Protein AF-A0A3N1X6S7-F1 (afdb_monomer)

Structure (mmCIF, N/CA/C/O backbone):
data_AF-A0A3N1X6S7-F1
#
_entry.id   AF-A0A3N1X6S7-F1
#
loop_
_atom_site.group_PDB
_atom_site.id
_atom_site.type_symbol
_atom_site.label_atom_id
_atom_site.label_alt_id
_atom_site.label_comp_id
_atom_site.label_asym_id
_atom_site.label_entity_id
_atom_site.label_seq_id
_atom_site.pdbx_PDB_ins_code
_atom_site.Cartn_x
_atom_site.Cartn_y
_atom_site.Cartn_z
_atom_site.occupancy
_atom_site.B_iso_or_equiv
_atom_site.auth_seq_id
_atom_site.auth_comp_id
_atom_site.auth_asym_id
_atom_site.auth_atom_id
_atom_site.pdbx_PDB_model_num
ATOM 1 N N . MET A 1 1 ? 8.637 -11.404 29.086 1.00 47.97 1 MET A N 1
ATOM 2 C CA . MET A 1 1 ? 8.109 -10.175 28.444 1.00 47.97 1 MET A CA 1
ATOM 3 C C . MET A 1 1 ? 8.000 -10.324 26.914 1.00 47.97 1 MET A C 1
ATOM 5 O O . MET A 1 1 ? 8.378 -9.416 26.193 1.00 47.97 1 MET A O 1
ATOM 9 N N . ALA A 1 2 ? 7.464 -11.440 26.395 1.00 52.66 2 ALA A N 1
ATOM 10 C CA . ALA A 1 2 ? 7.364 -11.686 24.944 1.00 52.66 2 ALA A CA 1
ATOM 11 C C . ALA A 1 2 ? 5.927 -11.601 24.382 1.00 52.66 2 ALA A C 1
ATOM 13 O O . ALA A 1 2 ? 5.760 -11.561 23.174 1.00 52.66 2 ALA A O 1
ATOM 14 N N . GLY A 1 3 ? 4.897 -11.540 25.237 1.00 53.09 3 GLY A N 1
ATOM 15 C CA . GLY A 1 3 ? 3.491 -11.615 24.809 1.00 53.09 3 GLY A CA 1
ATOM 16 C C . GLY A 1 3 ? 2.931 -10.358 24.132 1.00 53.09 3 GLY A C 1
ATOM 17 O O . GLY A 1 3 ? 2.027 -10.475 23.323 1.00 53.09 3 GLY A O 1
ATOM 18 N N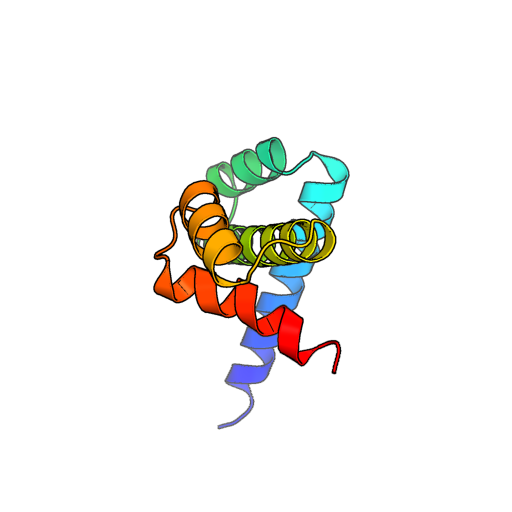 . MET A 1 4 ? 3.483 -9.166 24.392 1.00 57.12 4 MET A N 1
ATOM 19 C CA . MET A 1 4 ? 2.899 -7.914 23.873 1.00 57.12 4 MET A CA 1
ATOM 20 C C . MET A 1 4 ? 3.190 -7.631 22.388 1.00 57.12 4 MET A C 1
ATOM 22 O O . MET A 1 4 ? 2.441 -6.882 21.770 1.00 57.12 4 MET A O 1
ATOM 26 N N . ASN A 1 5 ? 4.257 -8.192 21.800 1.00 61.22 5 ASN A N 1
ATOM 27 C CA . ASN A 1 5 ? 4.580 -7.942 20.385 1.00 61.22 5 ASN A CA 1
ATOM 28 C C . ASN A 1 5 ? 3.739 -8.796 19.426 1.00 61.22 5 ASN A C 1
ATOM 30 O O . ASN A 1 5 ? 3.330 -8.292 18.387 1.00 61.22 5 ASN A O 1
ATOM 34 N N . TYR A 1 6 ? 3.419 -10.041 19.797 1.00 63.75 6 TYR A N 1
ATOM 35 C CA . TYR A 1 6 ? 2.595 -10.923 18.963 1.00 63.75 6 TYR A CA 1
ATOM 36 C C . TYR A 1 6 ? 1.192 -10.352 18.728 1.00 63.75 6 TYR A C 1
ATOM 38 O O . TYR A 1 6 ? 0.704 -10.377 17.601 1.00 63.75 6 TYR A O 1
ATOM 46 N N . ASP A 1 7 ? 0.584 -9.757 19.756 1.00 81.44 7 ASP A N 1
ATOM 47 C CA . ASP A 1 7 ? -0.731 -9.121 19.630 1.00 81.44 7 ASP A CA 1
ATOM 48 C C . ASP A 1 7 ? -0.692 -7.899 18.706 1.00 81.44 7 ASP A C 1
ATOM 50 O O . ASP A 1 7 ? -1.643 -7.641 17.967 1.00 81.44 7 ASP A O 1
ATOM 54 N N . ARG A 1 8 ? 0.418 -7.150 18.714 1.00 84.81 8 ARG A N 1
ATOM 55 C CA . ARG A 1 8 ? 0.597 -5.983 17.846 1.00 84.81 8 ARG A CA 1
ATOM 56 C C . ARG A 1 8 ? 0.737 -6.391 16.384 1.00 84.81 8 ARG A C 1
ATOM 58 O O . ARG A 1 8 ? 0.077 -5.797 15.538 1.00 84.81 8 ARG A O 1
ATOM 65 N N . ASP A 1 9 ? 1.559 -7.393 16.095 1.00 85.94 9 ASP A N 1
ATOM 66 C CA . ASP A 1 9 ? 1.781 -7.858 14.724 1.00 85.94 9 ASP A CA 1
ATOM 67 C C . ASP A 1 9 ? 0.518 -8.519 14.152 1.00 85.94 9 ASP A C 1
ATOM 69 O O . ASP A 1 9 ? 0.126 -8.223 13.024 1.00 85.94 9 ASP A O 1
ATOM 73 N N . ALA A 1 10 ? -0.192 -9.322 14.954 1.00 88.50 10 ALA A N 1
ATOM 74 C CA . ALA A 1 10 ? -1.472 -9.913 14.561 1.00 88.50 10 ALA A CA 1
ATOM 75 C C . ALA A 1 10 ? -2.548 -8.846 14.304 1.00 88.50 10 ALA A C 1
ATOM 77 O O . ALA A 1 10 ? -3.293 -8.920 13.325 1.00 88.50 10 ALA A O 1
ATOM 78 N N . ARG A 1 11 ? -2.605 -7.811 15.151 1.00 89.06 11 ARG A N 1
ATOM 79 C CA . ARG A 1 11 ? -3.503 -6.668 14.959 1.00 89.06 11 ARG A CA 1
ATOM 80 C C . ARG A 1 11 ? -3.178 -5.899 13.680 1.00 89.06 11 ARG A C 1
ATOM 82 O O . ARG A 1 11 ? -4.096 -5.547 12.943 1.00 89.06 11 ARG A O 1
ATOM 89 N N . LEU A 1 12 ? -1.899 -5.640 13.409 1.00 88.94 12 LEU A N 1
ATOM 90 C CA . LEU A 1 12 ? -1.471 -4.966 12.184 1.00 88.94 12 LEU A CA 1
ATOM 91 C C . LEU A 1 12 ? -1.829 -5.781 10.939 1.00 88.94 12 LEU A C 1
ATOM 93 O O . LEU A 1 12 ? -2.373 -5.210 9.998 1.00 88.94 12 LEU A O 1
ATOM 97 N N . ALA A 1 13 ? -1.610 -7.097 10.962 1.00 90.06 13 ALA A N 1
ATOM 98 C CA . ALA A 1 13 ? -1.995 -7.984 9.868 1.00 90.06 13 ALA A CA 1
ATOM 99 C C . ALA A 1 13 ? -3.511 -7.945 9.605 1.00 90.06 13 ALA A C 1
ATOM 101 O O . ALA A 1 13 ? -3.929 -7.800 8.460 1.00 90.06 13 ALA A O 1
ATOM 102 N N . ALA A 1 14 ? -4.336 -7.975 10.658 1.00 92.44 14 ALA A N 1
ATOM 103 C CA . ALA A 1 14 ? -5.791 -7.869 10.526 1.00 92.44 14 ALA A CA 1
ATOM 104 C C . ALA A 1 14 ? -6.237 -6.515 9.938 1.00 92.44 14 ALA A C 1
ATOM 106 O O . ALA A 1 14 ? -7.176 -6.454 9.144 1.00 92.44 14 ALA A O 1
ATOM 107 N N . ILE A 1 15 ? -5.561 -5.420 10.302 1.00 93.69 15 ILE A N 1
ATOM 108 C CA . ILE A 1 15 ? -5.814 -4.094 9.723 1.00 93.69 15 ILE A CA 1
ATOM 109 C C . ILE A 1 15 ? -5.446 -4.077 8.235 1.00 93.69 15 ILE A C 1
ATOM 111 O O . ILE A 1 15 ? -6.224 -3.584 7.421 1.00 93.69 15 ILE A O 1
ATOM 115 N N . GLU A 1 16 ? -4.280 -4.608 7.870 1.00 93.25 16 GLU A N 1
ATOM 116 C CA . GLU A 1 16 ? -3.820 -4.660 6.478 1.00 93.25 16 GLU A CA 1
ATOM 117 C C . GLU A 1 16 ? -4.744 -5.538 5.612 1.00 93.25 16 GLU A C 1
ATOM 119 O O . GLU A 1 16 ? -5.114 -5.136 4.507 1.00 93.25 16 GLU A O 1
ATOM 124 N N . GLU A 1 17 ? -5.217 -6.672 6.137 1.00 94.00 17 GLU A N 1
ATOM 125 C CA . GLU A 1 17 ? -6.216 -7.526 5.483 1.00 94.00 17 GLU A CA 1
ATOM 126 C C . GLU A 1 17 ? -7.557 -6.799 5.278 1.00 94.00 17 GLU A C 1
ATOM 128 O O . GLU A 1 17 ? -8.130 -6.829 4.184 1.00 94.00 17 GLU A O 1
ATOM 133 N N . ALA A 1 18 ? -8.043 -6.085 6.298 1.00 94.31 18 ALA A N 1
ATOM 134 C CA . ALA A 1 18 ? -9.267 -5.295 6.195 1.00 94.31 18 ALA A CA 1
ATOM 135 C C . ALA A 1 18 ? -9.146 -4.186 5.137 1.00 94.31 18 ALA A C 1
ATOM 137 O O . ALA A 1 18 ? -10.080 -3.969 4.363 1.00 94.31 18 ALA A O 1
ATOM 138 N N . ILE A 1 19 ? -7.989 -3.522 5.059 1.00 95.19 19 ILE A N 1
ATOM 139 C CA . ILE A 1 19 ? -7.702 -2.509 4.038 1.00 95.19 19 ILE A CA 1
ATOM 140 C C . ILE A 1 19 ? -7.716 -3.130 2.641 1.00 95.19 19 ILE A C 1
ATOM 142 O O . ILE A 1 19 ? -8.358 -2.586 1.745 1.00 95.19 19 ILE A O 1
ATOM 146 N N . HIS A 1 20 ? -7.075 -4.285 2.450 1.00 93.88 20 HIS A N 1
ATOM 147 C CA . HIS A 1 20 ? -7.120 -4.999 1.174 1.00 93.88 20 HIS A CA 1
ATOM 148 C C . HIS A 1 20 ? -8.552 -5.352 0.757 1.00 93.88 20 HIS A C 1
ATOM 150 O O . HIS A 1 20 ? -8.926 -5.140 -0.397 1.00 93.88 20 HIS A O 1
ATOM 156 N N . SER A 1 21 ? -9.374 -5.831 1.695 1.00 95.38 21 SER A N 1
ATOM 157 C CA . SER A 1 21 ? -10.794 -6.113 1.451 1.00 95.38 21 SER A CA 1
ATOM 158 C C . SER A 1 21 ? -11.575 -4.852 1.067 1.00 95.38 21 SER A C 1
ATOM 160 O O . SER A 1 21 ? -12.402 -4.887 0.155 1.00 95.38 21 SER A O 1
ATOM 162 N N . LEU A 1 22 ? -11.292 -3.720 1.719 1.00 94.38 22 LEU A N 1
ATOM 163 C CA . LEU A 1 22 ? -11.936 -2.440 1.431 1.00 94.38 22 LEU A CA 1
ATOM 164 C C . LEU A 1 22 ? -11.576 -1.928 0.028 1.00 94.38 22 LEU A C 1
ATOM 166 O O . LEU A 1 22 ? -12.473 -1.582 -0.740 1.00 94.38 22 LEU A O 1
ATOM 170 N N . ILE A 1 23 ? -10.289 -1.968 -0.333 1.00 94.94 23 ILE A N 1
ATOM 171 C CA . ILE A 1 23 ? -9.795 -1.605 -1.672 1.00 94.94 23 ILE A CA 1
ATOM 172 C C . ILE A 1 23 ? -10.424 -2.506 -2.739 1.00 94.94 23 ILE A C 1
ATOM 174 O O . ILE A 1 23 ? -10.843 -2.016 -3.783 1.00 94.94 23 ILE A O 1
ATOM 178 N N . ALA A 1 24 ? -10.533 -3.812 -2.485 1.00 93.62 24 ALA A N 1
ATOM 179 C CA . ALA A 1 24 ? -11.130 -4.746 -3.437 1.00 93.62 24 ALA A CA 1
ATOM 180 C C . ALA A 1 24 ? -12.627 -4.482 -3.685 1.00 93.62 24 ALA A C 1
ATOM 182 O O . ALA A 1 24 ? -13.115 -4.738 -4.783 1.00 93.62 24 ALA A O 1
ATOM 183 N N . LYS A 1 25 ? -13.357 -3.981 -2.680 1.00 95.75 25 LYS A N 1
ATOM 184 C CA . LYS A 1 25 ? -14.803 -3.719 -2.775 1.00 95.75 25 LYS A CA 1
ATOM 185 C C . LYS A 1 25 ? -15.146 -2.346 -3.344 1.00 95.75 25 LYS A C 1
ATOM 187 O O . LYS A 1 25 ? -16.123 -2.240 -4.078 1.00 95.75 25 LYS A O 1
ATOM 192 N N . HIS A 1 26 ? -14.383 -1.318 -2.982 1.00 94.25 26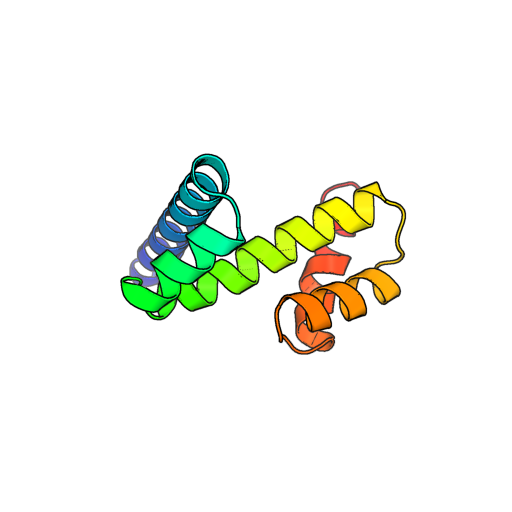 HIS A N 1
ATOM 193 C CA . HIS A 1 26 ? -14.722 0.080 -3.278 1.00 94.25 26 HIS A CA 1
ATOM 194 C C . HIS A 1 26 ? -13.685 0.786 -4.162 1.00 94.25 26 HIS A C 1
ATOM 196 O O . HIS A 1 26 ? -13.942 1.862 -4.680 1.00 94.25 26 HIS A O 1
ATOM 202 N N . GLY A 1 27 ? -12.517 0.185 -4.381 1.00 93.75 27 GLY A N 1
ATOM 203 C CA . GLY A 1 27 ? -11.378 0.866 -4.990 1.00 93.75 27 GLY A CA 1
ATOM 204 C C . GLY A 1 27 ? -10.553 1.643 -3.962 1.00 93.75 27 GLY A C 1
ATOM 205 O O . GLY A 1 27 ? -10.971 1.870 -2.828 1.00 93.75 27 GLY A O 1
ATOM 206 N N . ALA A 1 28 ? -9.331 2.016 -4.351 1.00 92.25 28 ALA A N 1
ATOM 207 C CA . ALA A 1 28 ? -8.364 2.629 -3.439 1.00 92.25 28 ALA A CA 1
ATOM 208 C C . ALA A 1 28 ? -8.769 4.037 -2.974 1.00 92.25 28 ALA A C 1
ATOM 210 O O . ALA A 1 28 ? -8.521 4.379 -1.822 1.00 92.25 28 ALA A O 1
ATOM 211 N N . GLU A 1 29 ? -9.397 4.831 -3.843 1.00 93.19 29 GLU A N 1
ATOM 212 C CA . GLU A 1 29 ? -9.817 6.206 -3.538 1.00 93.19 29 GLU A CA 1
ATOM 213 C C . GLU A 1 29 ? -10.963 6.232 -2.515 1.00 93.19 29 GLU A C 1
ATOM 215 O O . GLU A 1 29 ? -10.824 6.832 -1.450 1.00 93.19 29 GLU A O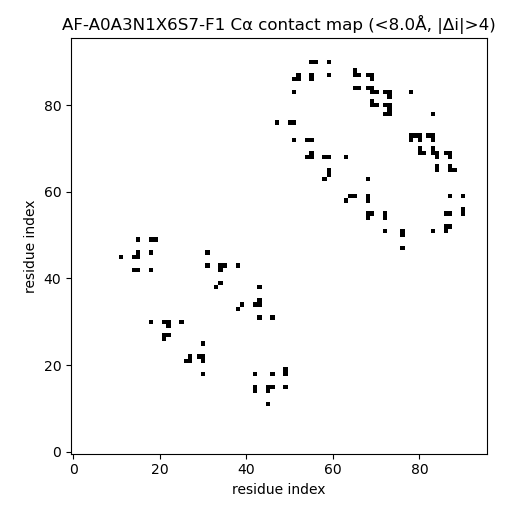 1
ATOM 220 N N . ASP A 1 30 ? -12.036 5.478 -2.761 1.00 94.19 30 ASP A N 1
ATOM 221 C CA . ASP A 1 30 ? -13.151 5.355 -1.814 1.00 94.19 30 ASP A CA 1
ATOM 222 C C . ASP A 1 30 ? -12.703 4.708 -0.495 1.00 94.19 30 ASP A C 1
ATOM 224 O O . ASP A 1 30 ? -13.088 5.153 0.588 1.00 94.19 30 ASP A O 1
ATOM 228 N N . ALA A 1 31 ? -11.839 3.685 -0.554 1.00 94.00 31 ALA A N 1
ATOM 229 C CA . ALA A 1 31 ? -11.259 3.074 0.640 1.00 94.00 31 ALA A CA 1
ATOM 230 C C . ALA A 1 31 ? -10.450 4.086 1.465 1.00 94.00 31 ALA A C 1
ATOM 232 O O . ALA A 1 31 ? -10.537 4.085 2.695 1.00 94.00 31 ALA A O 1
ATOM 233 N N . GLN A 1 32 ? -9.691 4.962 0.799 1.00 93.94 32 GLN A N 1
ATOM 234 C CA . GLN A 1 32 ? -8.976 6.051 1.449 1.00 93.94 32 GLN A CA 1
ATOM 235 C C . GLN A 1 32 ? -9.963 6.990 2.146 1.00 93.94 32 GLN A C 1
ATOM 237 O O . GLN A 1 32 ? -9.825 7.203 3.348 1.00 93.94 32 GLN A O 1
ATOM 242 N N . MET A 1 33 ? -10.980 7.494 1.442 1.00 94.56 33 MET A N 1
ATOM 243 C CA . MET A 1 33 ? -11.984 8.391 2.028 1.00 94.56 33 MET A CA 1
ATOM 244 C C . MET A 1 33 ? -12.648 7.784 3.269 1.00 94.56 33 MET A C 1
ATOM 246 O O . MET A 1 33 ? -12.649 8.404 4.330 1.00 94.56 33 MET A O 1
ATOM 250 N N . ILE A 1 34 ? -13.105 6.532 3.180 1.00 93.00 34 ILE A N 1
ATOM 251 C CA . ILE A 1 34 ? -13.721 5.815 4.306 1.00 93.00 34 ILE A CA 1
ATOM 252 C C . ILE A 1 34 ? -12.755 5.735 5.499 1.00 93.00 34 ILE A C 1
ATOM 254 O O . ILE A 1 34 ? -13.142 5.986 6.640 1.00 93.00 34 ILE A O 1
ATOM 258 N N . LEU A 1 35 ? -11.480 5.411 5.265 1.00 93.62 35 LEU A N 1
ATOM 259 C CA . LEU A 1 35 ? -10.488 5.323 6.340 1.00 93.62 35 LEU A CA 1
ATOM 260 C C . LEU A 1 35 ? -10.158 6.682 6.965 1.00 93.62 35 LEU A C 1
ATOM 262 O O . LEU A 1 35 ? -9.879 6.727 8.163 1.00 93.62 35 LEU A O 1
ATOM 266 N N . PHE A 1 36 ? -10.185 7.771 6.198 1.00 91.31 36 PHE A N 1
ATOM 267 C CA . PHE A 1 36 ? -9.978 9.117 6.735 1.00 91.31 36 PHE A CA 1
ATOM 268 C C . PHE A 1 36 ? -11.186 9.624 7.534 1.00 91.31 36 PHE A C 1
ATOM 270 O O . PHE A 1 36 ? -10.983 10.315 8.532 1.00 91.31 36 PHE A O 1
ATOM 277 N N . ASP A 1 37 ? -12.404 9.237 7.151 1.00 93.56 37 ASP A N 1
ATOM 278 C CA . ASP A 1 37 ? -13.631 9.675 7.821 1.00 93.56 37 ASP A CA 1
ATOM 279 C C . ASP A 1 37 ? -13.929 8.886 9.103 1.00 93.56 37 ASP A C 1
ATOM 281 O O . ASP A 1 37 ? -14.309 9.467 10.121 1.00 93.56 37 ASP A O 1
ATOM 285 N N . VAL A 1 38 ? -13.768 7.556 9.073 1.00 92.19 38 VAL A N 1
ATOM 286 C CA . VAL A 1 38 ? -14.191 6.672 10.180 1.00 92.19 38 VAL A CA 1
ATOM 287 C C . VAL A 1 38 ? -13.095 5.739 10.698 1.00 92.19 38 VAL A C 1
ATOM 289 O O . VAL A 1 38 ? -13.308 5.001 11.662 1.00 92.19 38 VAL A O 1
ATOM 292 N N . GLY A 1 39 ? -11.921 5.734 10.068 1.00 89.62 39 GLY A N 1
ATOM 293 C CA . GLY A 1 39 ? -10.821 4.850 10.434 1.00 89.62 39 GLY A CA 1
ATOM 294 C C . GLY A 1 39 ? -10.049 5.303 11.673 1.00 89.62 39 GLY A C 1
ATOM 295 O O . GLY A 1 39 ? -10.121 6.436 12.148 1.00 89.62 39 GLY A O 1
ATOM 296 N N . THR A 1 40 ? -9.247 4.386 12.212 1.00 91.56 40 THR A N 1
ATOM 297 C CA . THR A 1 40 ? -8.296 4.713 13.280 1.00 91.56 40 THR A CA 1
ATOM 298 C C . THR A 1 40 ? -7.006 5.281 12.688 1.00 91.56 40 THR A C 1
ATOM 300 O O . THR A 1 40 ? -6.630 4.956 11.562 1.00 91.56 40 THR A O 1
ATOM 303 N N . LYS A 1 41 ? -6.246 6.061 13.470 1.00 90.06 41 LYS A N 1
ATOM 304 C CA . LYS A 1 41 ? -4.910 6.542 13.053 1.00 90.06 41 LYS A CA 1
ATOM 305 C C . LYS A 1 41 ? -3.972 5.403 12.635 1.00 90.06 41 LYS A C 1
ATOM 307 O O . LYS A 1 41 ? -3.153 5.571 11.739 1.00 90.06 41 LYS A O 1
ATOM 312 N N . GLU A 1 42 ? -4.098 4.251 13.289 1.00 90.88 42 GLU A N 1
ATOM 313 C CA . GLU A 1 42 ? -3.337 3.041 12.976 1.00 90.88 42 GLU A CA 1
ATOM 314 C C . GLU A 1 42 ? -3.712 2.479 11.597 1.00 90.88 42 GLU A C 1
ATOM 316 O O . GLU A 1 42 ? -2.821 2.164 10.809 1.00 90.88 42 GLU A O 1
ATOM 321 N N . ALA A 1 43 ? -5.009 2.435 11.272 1.00 91.81 43 ALA A N 1
ATOM 322 C CA . ALA A 1 43 ? -5.499 2.007 9.964 1.00 91.81 43 ALA A CA 1
ATOM 323 C C . ALA A 1 43 ? -5.108 2.983 8.845 1.00 91.81 43 ALA A C 1
ATOM 325 O O . ALA A 1 43 ? -4.651 2.548 7.792 1.00 91.81 43 ALA A O 1
ATOM 326 N N . ILE A 1 44 ? -5.181 4.295 9.094 1.00 91.50 44 ILE A N 1
ATOM 327 C CA . ILE A 1 44 ? -4.719 5.319 8.142 1.00 91.50 44 ILE A CA 1
ATOM 328 C C . ILE A 1 44 ? -3.220 5.140 7.850 1.00 91.50 44 ILE A C 1
ATOM 330 O O . ILE A 1 44 ? -2.803 5.120 6.695 1.00 91.50 44 ILE A O 1
ATOM 334 N N . ALA A 1 45 ? -2.397 4.935 8.885 1.00 89.69 45 ALA A N 1
ATOM 335 C CA . ALA A 1 45 ? -0.967 4.686 8.707 1.00 89.69 45 ALA A CA 1
ATOM 336 C C . ALA A 1 45 ? -0.675 3.343 8.009 1.00 89.69 45 ALA A C 1
ATOM 338 O O . ALA A 1 45 ? 0.320 3.220 7.295 1.00 89.69 45 ALA A O 1
ATOM 339 N N . ALA A 1 46 ? -1.508 2.321 8.219 1.00 92.31 46 ALA A N 1
ATOM 340 C CA . ALA A 1 46 ? -1.410 1.049 7.509 1.00 92.31 46 ALA A CA 1
ATOM 341 C C . ALA A 1 46 ? -1.788 1.187 6.026 1.00 92.31 46 ALA A C 1
ATOM 343 O O . ALA A 1 46 ? -1.099 0.616 5.184 1.00 92.31 46 ALA A O 1
ATOM 344 N N . PHE A 1 47 ? -2.782 2.012 5.686 1.00 93.94 47 PHE A N 1
ATOM 345 C CA . PHE A 1 47 ? -3.212 2.237 4.303 1.00 93.94 47 PHE A CA 1
ATOM 346 C C . PHE A 1 47 ? -2.068 2.724 3.418 1.00 93.94 47 PHE A C 1
ATOM 348 O O . PHE A 1 47 ? -1.791 2.138 2.374 1.00 93.94 47 PHE A O 1
ATOM 355 N N . THR A 1 48 ? -1.324 3.733 3.875 1.00 91.75 48 THR A N 1
ATOM 356 C CA . THR A 1 48 ? -0.154 4.248 3.151 1.00 91.75 48 THR A CA 1
ATOM 357 C C . THR A 1 48 ? 0.887 3.153 2.881 1.00 91.75 48 THR A C 1
ATOM 359 O O . THR A 1 48 ? 1.496 3.130 1.812 1.00 91.75 48 THR A O 1
ATOM 362 N N . ARG A 1 49 ? 1.089 2.223 3.826 1.00 92.12 49 ARG A N 1
ATOM 363 C CA . ARG A 1 49 ? 2.032 1.100 3.679 1.00 92.12 49 ARG A CA 1
ATOM 364 C C . ARG A 1 49 ? 1.522 0.055 2.686 1.00 92.12 49 ARG A C 1
ATOM 366 O O . ARG A 1 49 ? 2.289 -0.376 1.828 1.00 92.12 49 ARG A O 1
ATOM 373 N N . VAL A 1 50 ? 0.236 -0.291 2.761 1.00 93.81 50 VAL A N 1
ATOM 374 C CA . VAL A 1 50 ? -0.429 -1.201 1.816 1.00 93.81 50 VAL A CA 1
ATOM 375 C C . VAL A 1 50 ? -0.327 -0.663 0.388 1.00 93.81 50 VAL A C 1
ATOM 377 O O . VAL A 1 50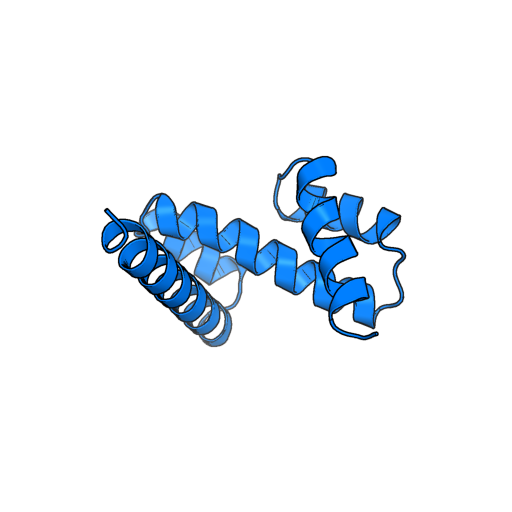 ? 0.128 -1.378 -0.506 1.00 93.81 50 VAL A O 1
ATOM 380 N N . MET A 1 51 ? -0.646 0.619 0.185 1.00 94.56 51 MET A N 1
ATOM 381 C CA . MET A 1 51 ? -0.536 1.267 -1.124 1.00 94.56 51 MET A CA 1
ATOM 382 C C . MET A 1 51 ? 0.907 1.295 -1.631 1.00 94.56 51 MET A C 1
ATOM 384 O O . MET A 1 51 ? 1.152 1.013 -2.801 1.00 94.56 51 MET A O 1
ATOM 388 N N . ALA A 1 52 ? 1.887 1.570 -0.765 1.00 94.12 52 ALA A N 1
ATOM 389 C CA . ALA A 1 52 ? 3.297 1.544 -1.152 1.00 94.12 52 ALA A CA 1
ATOM 390 C C . ALA A 1 52 ? 3.753 0.157 -1.625 1.00 94.12 52 ALA A C 1
ATOM 392 O O . ALA A 1 52 ? 4.425 0.054 -2.652 1.00 94.12 52 ALA A O 1
ATOM 393 N N . ALA A 1 53 ? 3.354 -0.906 -0.921 1.00 93.06 53 ALA A N 1
ATOM 394 C CA . ALA A 1 53 ? 3.641 -2.281 -1.320 1.00 93.06 53 ALA A CA 1
ATOM 395 C C . ALA A 1 53 ? 2.936 -2.660 -2.635 1.00 93.06 53 ALA A C 1
ATOM 397 O O . ALA A 1 53 ? 3.518 -3.319 -3.498 1.00 93.06 53 ALA A O 1
ATOM 398 N N . GLU A 1 54 ? 1.692 -2.223 -2.832 1.00 93.12 54 GLU A N 1
ATOM 399 C CA . GLU A 1 54 ? 0.963 -2.454 -4.078 1.00 93.12 54 GLU A CA 1
ATOM 400 C C . GLU A 1 54 ? 1.597 -1.723 -5.269 1.00 93.12 54 GLU A C 1
ATOM 402 O O . GLU A 1 54 ? 1.826 -2.333 -6.316 1.00 93.12 54 GLU A O 1
ATOM 407 N N . HIS A 1 55 ? 1.954 -0.448 -5.106 1.00 94.69 55 HIS A N 1
ATOM 408 C CA . HIS A 1 55 ? 2.670 0.316 -6.124 1.00 94.69 55 HIS A CA 1
ATOM 409 C C . HIS A 1 55 ? 4.029 -0.297 -6.444 1.00 94.69 55 HIS A C 1
ATOM 411 O O . HIS A 1 55 ? 4.367 -0.417 -7.618 1.00 94.69 55 HIS A O 1
ATOM 417 N N . ALA A 1 56 ? 4.776 -0.748 -5.434 1.00 94.12 56 ALA A N 1
ATOM 418 C CA . ALA A 1 56 ? 6.033 -1.450 -5.649 1.00 94.12 56 ALA A CA 1
ATOM 419 C C . ALA A 1 56 ? 5.830 -2.692 -6.533 1.00 94.12 56 ALA A C 1
ATOM 421 O O . ALA A 1 56 ? 6.551 -2.854 -7.516 1.00 94.12 56 ALA A O 1
ATOM 422 N N . ARG A 1 57 ? 4.801 -3.514 -6.260 1.00 92.38 57 ARG A N 1
ATOM 423 C CA . ARG A 1 57 ? 4.485 -4.712 -7.065 1.00 92.38 57 ARG A CA 1
ATOM 424 C C . ARG A 1 57 ? 4.134 -4.352 -8.503 1.00 92.38 57 ARG A C 1
ATOM 426 O O . ARG A 1 57 ? 4.664 -4.952 -9.435 1.00 92.38 57 ARG A O 1
ATOM 433 N N . ARG A 1 58 ? 3.289 -3.334 -8.690 1.00 93.38 58 ARG A N 1
ATOM 434 C CA . ARG A 1 58 ? 2.896 -2.839 -10.019 1.00 93.38 58 ARG A CA 1
ATOM 435 C C . ARG A 1 58 ? 4.093 -2.293 -10.803 1.00 93.38 58 ARG A C 1
ATOM 437 O O . ARG A 1 58 ? 4.227 -2.582 -11.986 1.00 93.38 58 ARG A O 1
ATOM 444 N N . PHE A 1 59 ? 4.974 -1.526 -10.162 1.00 94.75 59 PHE A N 1
ATOM 445 C CA . PHE A 1 59 ? 6.157 -0.954 -10.809 1.00 94.75 59 PHE A CA 1
ATOM 446 C C . PHE A 1 59 ? 7.216 -2.002 -11.132 1.00 94.75 59 PHE A C 1
ATOM 448 O O . PHE A 1 59 ? 7.800 -1.941 -12.211 1.00 94.75 59 PHE A O 1
ATOM 455 N N . HIS A 1 60 ? 7.413 -2.986 -10.256 1.00 91.94 60 HIS A N 1
ATOM 456 C CA . HIS A 1 6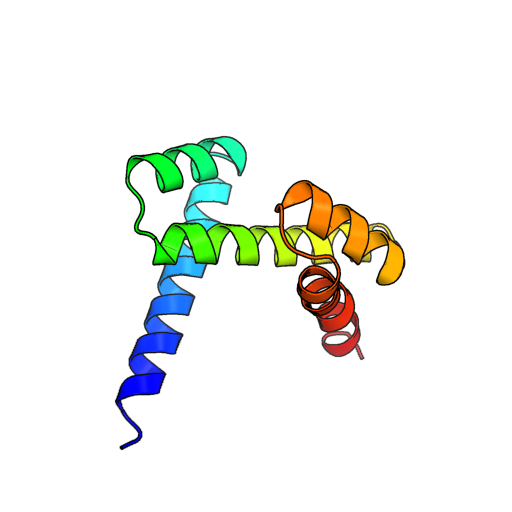0 ? 8.280 -4.123 -10.537 1.00 91.94 60 HIS A CA 1
ATOM 457 C C . HIS A 1 60 ? 7.781 -4.920 -11.750 1.00 91.94 60 HIS A C 1
ATOM 459 O O . HIS A 1 60 ? 8.544 -5.155 -12.682 1.00 91.94 60 HIS A O 1
ATOM 465 N N . ALA A 1 61 ? 6.482 -5.239 -11.802 1.00 92.00 61 ALA A N 1
ATOM 466 C CA . ALA A 1 61 ? 5.874 -5.912 -12.952 1.00 92.00 61 ALA A CA 1
ATOM 467 C C . ALA A 1 61 ? 5.970 -5.089 -14.253 1.00 92.00 61 ALA A C 1
ATOM 469 O O . ALA A 1 61 ? 6.063 -5.651 -15.340 1.00 92.00 61 ALA A O 1
ATOM 470 N N . ALA A 1 62 ? 5.987 -3.758 -14.145 1.00 93.56 62 ALA A N 1
ATOM 471 C CA . ALA A 1 62 ? 6.209 -2.845 -15.265 1.00 93.56 62 ALA A CA 1
ATOM 472 C C . ALA A 1 62 ? 7.699 -2.657 -15.636 1.00 93.56 62 ALA A C 1
ATOM 474 O O . ALA A 1 62 ? 8.004 -1.866 -16.526 1.00 93.56 62 ALA A O 1
ATOM 475 N N . GLY A 1 63 ? 8.626 -3.354 -14.967 1.00 93.81 63 GLY A N 1
ATOM 476 C CA . GLY A 1 63 ? 10.060 -3.317 -15.264 1.00 93.81 63 GLY A CA 1
ATOM 477 C C . GLY A 1 63 ? 10.785 -2.054 -14.795 1.00 93.81 63 GLY A C 1
ATOM 478 O O . GLY A 1 63 ? 11.891 -1.783 -15.259 1.00 93.81 63 GLY A O 1
ATOM 479 N N . LEU A 1 64 ? 10.190 -1.264 -13.893 1.00 94.56 64 LEU A N 1
ATOM 480 C CA . LEU A 1 64 ? 10.855 -0.079 -13.350 1.00 94.56 64 LEU A CA 1
ATOM 481 C C . LEU A 1 64 ? 12.024 -0.481 -12.455 1.00 94.56 64 LEU A C 1
ATOM 483 O O . LEU A 1 64 ? 11.929 -1.412 -11.650 1.00 94.56 64 LEU A O 1
ATOM 487 N N . SER A 1 65 ? 13.104 0.298 -12.519 1.00 94.12 65 SER A N 1
ATOM 488 C CA . SER A 1 65 ? 14.185 0.145 -11.554 1.00 94.12 65 SER A CA 1
ATOM 489 C C . SER A 1 65 ? 13.687 0.488 -10.140 1.00 94.12 65 SER A C 1
ATOM 491 O O . SER A 1 65 ? 12.849 1.384 -9.973 1.00 94.12 65 SER A O 1
ATOM 493 N N . PRO A 1 66 ? 14.253 -0.113 -9.078 1.00 93.19 66 PRO A N 1
ATOM 494 C CA . PRO A 1 66 ? 13.887 0.243 -7.706 1.00 93.19 66 PRO A CA 1
ATOM 495 C C . PRO A 1 66 ? 14.102 1.733 -7.399 1.00 93.19 66 PRO A C 1
ATOM 497 O O . PRO A 1 66 ? 13.493 2.296 -6.487 1.00 93.19 66 PRO A O 1
ATOM 500 N N . ARG A 1 67 ? 14.999 2.402 -8.143 1.00 94.94 67 ARG A N 1
ATOM 501 C CA . ARG A 1 67 ? 15.244 3.842 -8.003 1.00 94.94 67 ARG A CA 1
ATOM 502 C C . ARG A 1 67 ? 14.034 4.625 -8.494 1.00 94.94 67 ARG A C 1
ATOM 504 O O . ARG A 1 67 ? 13.496 5.424 -7.736 1.00 94.94 67 ARG A O 1
ATOM 511 N N . GLU A 1 68 ? 13.582 4.368 -9.713 1.00 96.19 68 GLU A N 1
ATOM 512 C CA . GLU A 1 68 ? 12.408 5.036 -10.287 1.00 96.19 68 GLU A CA 1
ATOM 513 C C . GLU A 1 68 ? 11.136 4.707 -9.507 1.00 96.19 68 GLU A C 1
ATOM 515 O O . GLU A 1 68 ? 10.361 5.609 -9.189 1.00 96.19 68 GLU A O 1
ATOM 520 N N . ALA A 1 69 ? 10.959 3.438 -9.126 1.00 95.88 69 ALA A N 1
ATOM 521 C CA . ALA A 1 69 ? 9.839 3.008 -8.298 1.00 95.88 69 ALA A CA 1
ATOM 522 C C . ALA A 1 69 ? 9.799 3.775 -6.966 1.00 95.88 69 ALA A C 1
ATOM 524 O O . ALA A 1 69 ? 8.732 4.227 -6.561 1.00 95.88 69 ALA A O 1
ATOM 525 N N . SER A 1 70 ? 10.949 3.998 -6.316 1.00 96.81 70 SER A N 1
ATOM 526 C CA . SER A 1 70 ? 10.992 4.718 -5.035 1.00 96.81 70 SER A CA 1
ATOM 527 C C . SER A 1 70 ? 10.512 6.171 -5.126 1.00 96.81 70 SER A C 1
ATOM 529 O O . SER A 1 70 ? 9.809 6.620 -4.223 1.00 96.81 70 SER A O 1
ATOM 531 N N . TYR A 1 71 ? 10.819 6.888 -6.214 1.00 97.31 71 TYR A N 1
ATOM 532 C CA . TYR A 1 71 ? 10.301 8.245 -6.424 1.00 97.31 71 TYR A CA 1
ATOM 533 C C . TYR A 1 71 ? 8.792 8.233 -6.667 1.00 97.31 71 TYR A C 1
ATOM 535 O O . TYR A 1 71 ? 8.062 8.961 -6.005 1.00 97.31 71 TYR A O 1
ATOM 543 N N . ARG A 1 72 ? 8.302 7.339 -7.535 1.00 96.69 72 ARG A N 1
ATOM 544 C CA . ARG A 1 72 ? 6.862 7.261 -7.826 1.00 96.69 72 ARG A CA 1
ATOM 545 C C . ARG A 1 72 ? 6.034 6.860 -6.608 1.00 96.69 72 ARG A C 1
ATOM 547 O O . ARG A 1 72 ? 4.961 7.410 -6.392 1.00 96.69 72 ARG A O 1
ATOM 554 N N . ILE A 1 73 ? 6.520 5.914 -5.803 1.00 95.81 73 ILE A N 1
ATOM 555 C CA . ILE A 1 73 ? 5.859 5.522 -4.551 1.00 95.81 73 ILE A CA 1
ATOM 556 C C . ILE A 1 73 ? 5.819 6.710 -3.588 1.00 95.81 73 ILE A C 1
ATOM 558 O O . ILE A 1 73 ? 4.770 6.961 -3.001 1.00 95.81 73 ILE A O 1
ATOM 562 N N . ALA A 1 74 ? 6.929 7.440 -3.428 1.00 95.12 74 ALA A N 1
ATOM 563 C CA . ALA A 1 74 ? 6.994 8.614 -2.558 1.00 95.12 74 ALA A CA 1
ATOM 564 C C . ALA A 1 74 ? 5.947 9.668 -2.942 1.00 95.12 74 ALA A C 1
ATOM 566 O O . ALA A 1 74 ? 5.198 10.110 -2.071 1.00 95.12 74 ALA A O 1
ATOM 567 N N . ASP A 1 75 ? 5.833 9.982 -4.233 1.00 95.56 75 ASP A N 1
ATOM 568 C CA . ASP A 1 75 ? 4.857 10.950 -4.742 1.00 95.56 75 ASP A CA 1
ATOM 569 C C . ASP A 1 75 ? 3.412 10.489 -4.491 1.00 95.56 75 ASP A C 1
ATOM 571 O O . ASP A 1 75 ? 2.598 11.243 -3.963 1.00 95.56 75 ASP A O 1
ATOM 575 N N . LEU A 1 76 ? 3.097 9.226 -4.797 1.00 93.62 76 LEU A N 1
ATOM 576 C CA . LEU A 1 76 ? 1.735 8.683 -4.684 1.00 93.62 76 LEU A CA 1
ATOM 577 C C . LEU A 1 76 ? 1.259 8.494 -3.241 1.00 93.62 76 LEU A C 1
ATOM 579 O O . LEU A 1 76 ? 0.061 8.484 -2.977 1.00 93.62 76 LEU A O 1
ATOM 583 N N . THR A 1 77 ? 2.184 8.318 -2.301 1.00 91.31 77 THR A N 1
ATOM 584 C CA . THR A 1 77 ? 1.859 7.985 -0.904 1.00 91.31 77 THR A CA 1
ATOM 585 C C . THR A 1 77 ? 2.263 9.076 0.083 1.00 91.31 77 THR A C 1
ATOM 587 O O . THR A 1 77 ? 2.085 8.913 1.290 1.00 91.31 77 THR A O 1
ATOM 590 N N . SER A 1 78 ? 2.814 10.189 -0.414 1.00 91.69 78 SER A N 1
ATOM 591 C CA . SER A 1 78 ? 3.343 11.302 0.388 1.00 91.69 78 SER A CA 1
ATOM 592 C C . SER A 1 78 ? 4.410 10.893 1.417 1.00 91.69 78 SER A C 1
ATOM 594 O O . SER A 1 78 ? 4.641 11.595 2.404 1.00 91.69 78 SER A O 1
ATOM 596 N N . MET A 1 79 ? 5.082 9.754 1.217 1.00 92.69 79 MET A N 1
ATOM 597 C CA . MET A 1 79 ? 6.174 9.316 2.086 1.00 92.69 79 MET A CA 1
ATOM 598 C C . MET A 1 79 ? 7.528 9.813 1.580 1.00 92.69 79 MET A C 1
ATOM 600 O O . MET A 1 79 ? 7.699 10.137 0.411 1.00 92.69 79 MET A O 1
ATOM 604 N N . SER A 1 80 ? 8.544 9.820 2.447 1.00 95.62 80 SER A N 1
ATOM 605 C CA . SER A 1 80 ? 9.901 10.137 1.991 1.00 95.62 80 SER A CA 1
ATOM 606 C C . SER A 1 80 ? 10.429 9.072 1.024 1.00 95.62 80 SER A C 1
ATOM 608 O O . SER A 1 80 ? 10.204 7.876 1.222 1.00 95.62 80 SER A O 1
ATOM 610 N N . VAL A 1 81 ? 11.231 9.490 0.039 1.00 96.00 81 VAL A N 1
ATOM 611 C CA . VAL A 1 81 ? 11.907 8.581 -0.910 1.00 96.00 81 VAL A CA 1
ATOM 612 C C . VAL A 1 81 ? 12.708 7.499 -0.177 1.00 96.00 81 VAL A C 1
ATOM 614 O O . VAL A 1 81 ? 12.699 6.337 -0.574 1.00 96.00 81 VAL A O 1
ATOM 617 N N . ARG A 1 82 ? 13.341 7.843 0.955 1.00 94.81 82 ARG A N 1
ATOM 618 C CA . ARG A 1 82 ? 14.070 6.881 1.798 1.00 94.81 82 ARG A CA 1
ATOM 619 C C . ARG A 1 82 ? 13.163 5.772 2.339 1.00 94.81 82 ARG A C 1
ATOM 621 O O . ARG A 1 82 ? 13.604 4.630 2.429 1.00 94.81 82 ARG A O 1
ATOM 628 N N . ASN A 1 83 ? 11.931 6.097 2.727 1.00 93.44 83 ASN A N 1
ATOM 629 C CA . ASN A 1 83 ? 10.979 5.098 3.207 1.00 93.44 83 ASN A CA 1
ATOM 630 C C . ASN A 1 83 ? 10.395 4.290 2.040 1.00 93.44 83 ASN A C 1
ATOM 632 O O . ASN A 1 83 ? 10.360 3.066 2.110 1.0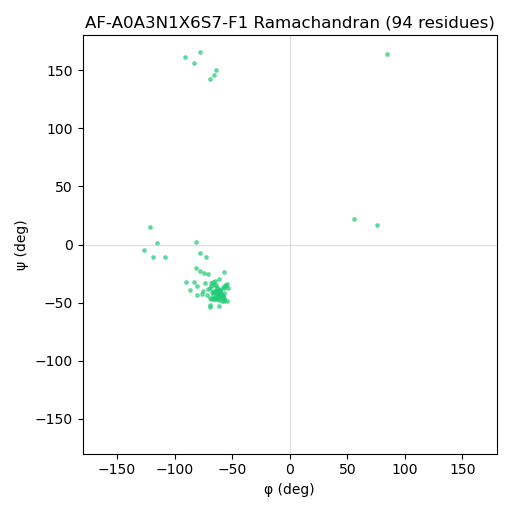0 93.44 83 ASN A O 1
ATOM 636 N N . ALA A 1 84 ? 10.044 4.958 0.938 1.00 94.00 84 ALA A N 1
ATOM 637 C CA . ALA A 1 84 ? 9.551 4.326 -0.287 1.00 94.00 84 ALA A CA 1
ATOM 638 C C . ALA A 1 84 ? 10.540 3.304 -0.865 1.00 94.00 84 ALA A C 1
ATOM 640 O O . ALA A 1 84 ? 10.147 2.235 -1.332 1.00 94.00 84 ALA A O 1
ATOM 641 N N . ARG A 1 85 ? 11.841 3.597 -0.765 1.00 94.50 85 ARG A N 1
ATOM 642 C CA . ARG A 1 85 ? 12.918 2.710 -1.203 1.00 94.50 85 ARG A CA 1
ATOM 643 C C . ARG A 1 85 ? 12.859 1.328 -0.551 1.00 94.50 85 ARG A C 1
ATOM 645 O O . ARG A 1 85 ? 13.143 0.347 -1.225 1.00 94.50 85 ARG A O 1
ATOM 652 N N . ARG A 1 86 ? 12.427 1.236 0.712 1.00 94.81 86 ARG A N 1
ATOM 653 C CA . ARG A 1 86 ? 12.283 -0.048 1.420 1.00 94.81 86 ARG A CA 1
ATOM 654 C C . ARG A 1 86 ? 11.292 -0.975 0.718 1.00 94.81 86 ARG A C 1
ATOM 656 O O . ARG A 1 86 ? 11.559 -2.162 0.612 1.00 94.81 86 ARG A O 1
ATOM 663 N N . TYR A 1 87 ? 10.194 -0.428 0.201 1.00 92.94 87 TYR A N 1
ATOM 664 C CA . TYR A 1 87 ? 9.182 -1.192 -0.535 1.00 92.94 87 TYR A CA 1
ATOM 665 C C . TYR A 1 87 ? 9.655 -1.555 -1.942 1.00 92.94 87 TYR A C 1
ATOM 667 O O . TYR A 1 87 ? 9.436 -2.673 -2.395 1.00 92.94 87 TYR A O 1
ATOM 675 N N . ALA A 1 88 ? 10.335 -0.625 -2.619 1.00 91.56 88 ALA A N 1
ATOM 676 C CA . ALA A 1 88 ? 10.891 -0.871 -3.947 1.00 91.56 88 ALA A CA 1
ATOM 677 C C . ALA A 1 88 ? 11.986 -1.955 -3.939 1.00 91.56 88 ALA A C 1
ATOM 679 O O . ALA A 1 88 ? 12.085 -2.718 -4.895 1.00 91.56 88 ALA A O 1
ATOM 680 N N . ASP A 1 89 ? 12.789 -2.026 -2.872 1.00 89.94 89 ASP A N 1
ATOM 681 C CA . ASP A 1 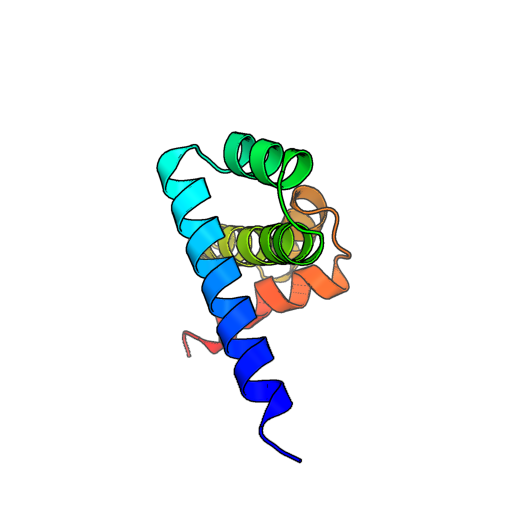89 ? 13.848 -3.030 -2.718 1.00 89.94 89 ASP A CA 1
ATOM 682 C C . ASP A 1 89 ? 13.338 -4.373 -2.176 1.00 89.94 89 ASP A C 1
ATOM 684 O O . ASP A 1 89 ? 13.884 -5.404 -2.553 1.00 89.94 89 ASP A O 1
ATOM 688 N N . ALA A 1 90 ? 12.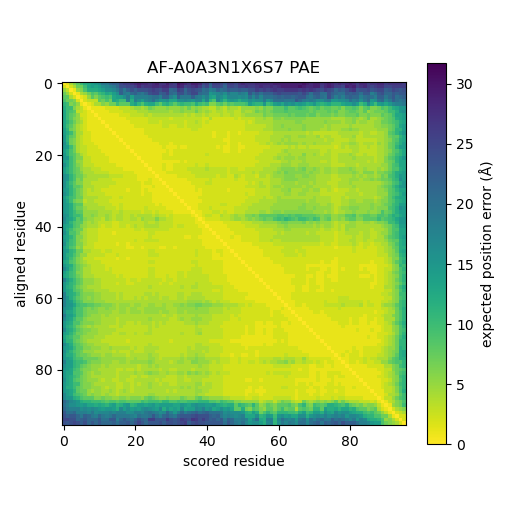304 -4.394 -1.322 1.00 82.44 90 ALA A N 1
ATOM 689 C CA . ALA A 1 90 ? 11.784 -5.635 -0.728 1.00 82.44 90 ALA A CA 1
ATOM 690 C C . ALA A 1 90 ? 11.384 -6.678 -1.788 1.00 82.44 90 ALA A C 1
ATOM 692 O O . ALA A 1 90 ? 11.651 -7.864 -1.632 1.00 82.44 90 ALA A O 1
ATOM 693 N N . LEU A 1 91 ? 10.846 -6.221 -2.920 1.00 72.44 91 LEU A N 1
ATOM 694 C CA . LEU A 1 91 ? 10.460 -7.090 -4.034 1.00 72.44 91 LEU A CA 1
ATOM 695 C C . LEU A 1 91 ? 11.637 -7.666 -4.822 1.00 72.44 91 LEU A C 1
ATOM 697 O O . LEU A 1 91 ? 11.432 -8.550 -5.640 1.00 72.44 91 LEU A O 1
ATOM 701 N N . LEU A 1 92 ? 12.863 -7.192 -4.609 1.00 63.03 92 LEU A N 1
ATOM 702 C CA . LEU A 1 92 ? 14.042 -7.855 -5.164 1.00 63.03 92 LEU A CA 1
ATOM 703 C C . LEU A 1 92 ? 14.491 -9.049 -4.317 1.00 63.03 92 LEU A C 1
ATOM 705 O O . LEU A 1 92 ? 15.219 -9.892 -4.827 1.00 63.03 92 LEU A O 1
ATOM 709 N N . VAL A 1 93 ? 14.085 -9.111 -3.045 1.00 60.09 93 VAL A N 1
ATOM 710 C CA . VAL A 1 93 ? 14.503 -10.158 -2.100 1.00 60.09 93 VAL A CA 1
ATOM 711 C C . VAL A 1 93 ? 13.547 -11.354 -2.134 1.00 60.09 93 VAL A C 1
ATOM 713 O O . VAL A 1 93 ? 14.000 -12.482 -1.997 1.00 60.09 93 VAL A O 1
ATOM 716 N N . ASP A 1 94 ? 12.254 -11.131 -2.389 1.00 52.31 94 ASP A N 1
ATOM 717 C CA . ASP A 1 94 ? 11.237 -12.198 -2.421 1.00 52.31 94 ASP A CA 1
ATOM 718 C C . ASP A 1 94 ? 11.240 -13.050 -3.7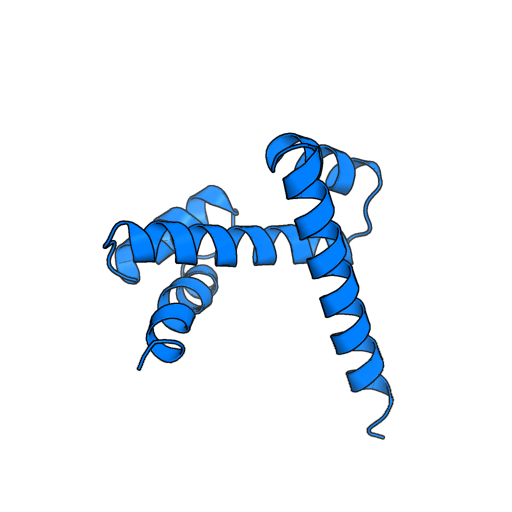17 1.00 52.31 94 ASP A C 1
ATOM 720 O O . ASP A 1 94 ? 10.524 -14.047 -3.792 1.00 52.31 94 ASP A O 1
ATOM 724 N N . PHE A 1 95 ? 12.026 -12.683 -4.741 1.00 44.62 95 PHE A N 1
ATOM 725 C CA . PHE A 1 95 ? 12.083 -13.367 -6.050 1.00 44.62 95 PHE A CA 1
ATOM 726 C C . PHE A 1 95 ? 13.484 -13.902 -6.435 1.00 44.62 95 PHE A C 1
ATOM 728 O O . PHE A 1 95 ? 13.707 -14.222 -7.606 1.00 44.62 95 PHE A O 1
ATOM 735 N N . GLN A 1 96 ? 14.423 -13.997 -5.483 1.00 40.75 96 GLN A N 1
ATOM 736 C CA . GLN A 1 96 ? 15.718 -14.689 -5.649 1.00 40.75 96 GLN A CA 1
ATOM 737 C C . GLN A 1 96 ? 15.674 -16.099 -5.062 1.00 40.75 96 GLN A C 1
ATOM 739 O O . GLN A 1 96 ? 16.276 -16.997 -5.693 1.00 40.75 96 GLN A O 1
#

Radius of gyration: 14.38 Å; Cα contacts (8 Å, |Δi|>4): 76; chains: 1; bounding box: 30×26×44 Å

Mean predicted aligned error: 5.55 Å

Sequence (96 aa):
MAGMNYDRDARLAAIEEAIHSLIAKHGAEDAQMILFDVGTKEAIAAFTRVMAAEHARRFHAAGLSPREASYRIADLTSMSVRNARRYADALLVDFQ

Foldseek 3Di:
DPPPVVVVVVVLVVLLVVLVVLCVVPNLVVSQVCCVVPNDPSSNVSSLVSQLLVLLVVCVVVVHQLQVSLVVSCVVSVHDSVVSSCSNCVVVVVPD

Solvent-accessible surface area (backbone atoms only — not comparable to full-atom values): 5249 Å² total; per-residue (Å²): 143,72,72,71,58,57,57,50,54,54,51,50,50,54,46,49,51,51,48,53,53,39,29,75,74,59,34,64,67,54,34,48,52,51,31,72,76,74,46,50,75,67,49,47,60,41,48,48,52,55,51,38,47,49,47,28,54,54,31,51,77,70,67,48,52,45,68,61,36,7,52,54,35,11,68,77,54,76,46,55,48,77,62,27,32,56,40,28,49,50,64,62,65,81,76,112

Secondary structure (DSSP, 8-state):
--HHHHHHHHHHHHHHHHHHHHHHHH-HHHHHHHHHHH--HHHHHHHHHHHHHHHHHHHHHTT--HHHHHHHHHHHHT--HHHHHHHHHHHHHTT-

pLDDT: mean 88.26, std 12.92, range [40.75, 97.31]